Protein AF-A0A7X0E1X0-F1 (afdb_monomer_lite)

pLDDT: mean 81.76, std 12.76, range [47.22, 94.19]

Secondary structure (DSSP, 8-state):
-PPEEE--SSPPB-TTT--BEEEEEEETTSTT-EEEEEES-TTT--EEEEE---

Structure (mmCIF, N/CA/C/O backbone):
data_AF-A0A7X0E1X0-F1
#
_entry.id   AF-A0A7X0E1X0-F1
#
loop_
_atom_site.group_PDB
_atom_site.id
_atom_site.type_symbol
_atom_site.label_atom_id
_atom_site.label_alt_id
_atom_site.label_comp_id
_atom_site.label_asym_id
_atom_site.label_entity_id
_atom_site.label_seq_id
_atom_site.pdbx_PDB_ins_code
_atom_site.Cartn_x
_atom_site.Cartn_y
_atom_site.Cartn_z
_atom_site.occupancy
_atom_site.B_iso_or_equiv
_atom_site.auth_seq_id
_atom_site.auth_comp_id
_atom_site.auth_asym_id
_atom_site.auth_atom_id
_atom_site.pdbx_PDB_model_num
ATOM 1 N N . MET A 1 1 ? -7.456 13.922 -6.165 1.00 47.22 1 MET A N 1
ATOM 2 C CA . MET A 1 1 ? -6.035 13.564 -6.353 1.00 47.22 1 MET A CA 1
ATOM 3 C C . MET A 1 1 ? -5.737 12.496 -5.313 1.00 47.22 1 MET A C 1
ATOM 5 O O . MET A 1 1 ? -6.025 12.745 -4.150 1.00 47.22 1 MET A O 1
ATOM 9 N N . LEU A 1 2 ? -5.335 11.294 -5.719 1.00 51.81 2 LEU A N 1
ATOM 10 C CA . LEU A 1 2 ? -5.037 10.203 -4.784 1.00 51.81 2 LEU A CA 1
ATOM 11 C C . LEU A 1 2 ? -3.629 10.407 -4.190 1.00 51.81 2 LEU A C 1
ATOM 13 O O . LEU A 1 2 ? -2.749 10.874 -4.920 1.00 51.81 2 LEU A O 1
ATOM 17 N N . PRO A 1 3 ? -3.420 10.117 -2.897 1.00 57.38 3 PRO A N 1
ATOM 18 C CA . PRO A 1 3 ? -2.119 10.271 -2.254 1.00 57.38 3 PRO A CA 1
ATOM 19 C C . PRO A 1 3 ? -1.096 9.265 -2.811 1.00 57.38 3 PRO A C 1
ATOM 21 O O . PRO A 1 3 ? -1.434 8.107 -3.047 1.00 57.38 3 PRO A O 1
ATOM 24 N N . LYS A 1 4 ? 0.138 9.738 -3.038 1.00 59.00 4 LYS A N 1
ATOM 25 C CA . LYS A 1 4 ? 1.297 8.958 -3.505 1.00 59.00 4 LYS A CA 1
ATOM 26 C C . LYS A 1 4 ? 2.170 8.572 -2.311 1.00 59.00 4 LYS A C 1
ATOM 28 O O . LYS A 1 4 ? 2.528 9.451 -1.529 1.00 59.00 4 LYS A O 1
ATOM 33 N N . TYR A 1 5 ? 2.558 7.306 -2.229 1.00 68.06 5 TYR A N 1
ATOM 34 C CA . TYR A 1 5 ? 3.481 6.782 -1.218 1.00 68.06 5 TYR A CA 1
ATOM 35 C C . TYR A 1 5 ? 4.640 6.042 -1.902 1.00 68.06 5 TYR A C 1
ATOM 37 O O . TYR A 1 5 ? 4.481 5.584 -3.031 1.00 68.06 5 TYR A O 1
ATOM 45 N N . LEU A 1 6 ? 5.810 5.978 -1.263 1.00 66.62 6 LEU A N 1
ATOM 46 C CA . LEU A 1 6 ? 6.993 5.315 -1.823 1.00 66.62 6 LEU A CA 1
ATOM 47 C C . LEU A 1 6 ? 6.924 3.808 -1.572 1.00 66.62 6 LEU A C 1
ATOM 49 O O . LEU A 1 6 ? 6.669 3.395 -0.442 1.00 66.62 6 LEU A O 1
ATOM 53 N N . ILE A 1 7 ? 7.191 3.004 -2.604 1.00 65.00 7 ILE A N 1
ATOM 54 C CA . ILE A 1 7 ? 7.380 1.556 -2.442 1.00 65.00 7 ILE A CA 1
ATOM 55 C C . ILE A 1 7 ? 8.643 1.319 -1.601 1.00 65.00 7 ILE A C 1
ATOM 57 O O . ILE A 1 7 ? 9.694 1.898 -1.870 1.00 65.00 7 ILE A O 1
ATOM 61 N N . THR A 1 8 ? 8.540 0.472 -0.575 1.00 64.38 8 THR A N 1
ATOM 62 C CA . THR A 1 8 ? 9.678 0.032 0.248 1.00 64.38 8 THR A CA 1
ATOM 63 C C . THR A 1 8 ? 9.609 -1.479 0.472 1.00 64.38 8 THR A C 1
ATOM 65 O O . THR A 1 8 ? 8.540 -2.066 0.341 1.00 64.38 8 THR A O 1
ATOM 68 N N . ASP A 1 9 ? 10.714 -2.108 0.885 1.00 62.56 9 ASP A N 1
ATOM 69 C CA . ASP A 1 9 ? 10.731 -3.520 1.318 1.00 62.56 9 ASP A CA 1
ATOM 70 C C . ASP A 1 9 ? 9.961 -3.775 2.633 1.00 62.56 9 ASP A C 1
ATOM 72 O O . ASP A 1 9 ? 9.882 -4.910 3.111 1.00 62.56 9 ASP A O 1
ATOM 76 N N . GLN A 1 10 ? 9.418 -2.732 3.272 1.00 68.25 10 GLN A N 1
ATOM 77 C CA . GLN A 1 10 ? 8.605 -2.874 4.474 1.00 68.25 10 GLN A CA 1
ATOM 78 C C . GLN A 1 10 ? 7.119 -2.980 4.121 1.00 68.25 10 GLN A C 1
ATOM 80 O O . GLN A 1 10 ? 6.648 -2.277 3.230 1.00 68.25 10 GLN A O 1
ATOM 85 N N . PRO A 1 11 ? 6.352 -3.815 4.845 1.00 70.56 11 PRO A N 1
ATOM 86 C CA . PRO A 1 11 ? 4.920 -3.935 4.623 1.00 70.56 11 PRO A CA 1
ATOM 87 C C . PRO A 1 11 ? 4.220 -2.593 4.843 1.00 70.56 11 PRO A C 1
ATOM 89 O O . PRO A 1 11 ? 4.344 -1.977 5.908 1.00 70.56 11 PRO A O 1
ATOM 92 N N . SER A 1 12 ? 3.448 -2.182 3.844 1.00 81.75 12 SER A N 1
ATOM 93 C CA . SER A 1 12 ? 2.724 -0.921 3.846 1.00 81.75 12 SER A CA 1
ATOM 94 C C . SER A 1 12 ? 1.654 -0.892 4.942 1.00 81.75 12 SER A C 1
ATOM 96 O O . SER A 1 12 ? 1.051 -1.904 5.327 1.00 81.75 12 SER A O 1
ATOM 98 N N . THR A 1 13 ? 1.441 0.297 5.501 1.00 90.25 13 THR A N 1
ATOM 99 C CA . THR A 1 13 ? 0.401 0.539 6.506 1.00 90.25 13 THR A CA 1
ATOM 100 C C . THR A 1 13 ? -0.588 1.556 5.974 1.00 90.25 13 THR A C 1
ATOM 102 O O . THR A 1 13 ? -0.232 2.495 5.267 1.00 90.25 13 THR A O 1
ATOM 105 N N . CYS A 1 14 ? -1.861 1.359 6.301 1.00 90.88 14 CYS A N 1
ATOM 106 C CA . CYS A 1 14 ? -2.927 2.225 5.842 1.00 90.88 14 CYS A CA 1
ATOM 107 C C . CYS A 1 14 ? -2.725 3.643 6.396 1.00 90.88 14 CYS A C 1
ATOM 109 O O . CYS A 1 14 ? -2.740 3.818 7.619 1.00 90.88 14 CYS A O 1
ATOM 111 N N . PRO A 1 15 ? -2.650 4.673 5.538 1.00 88.81 15 PRO A N 1
ATOM 112 C CA . PRO A 1 15 ? -2.412 6.048 5.970 1.00 88.81 15 PRO A CA 1
ATOM 113 C C . PRO A 1 15 ? -3.581 6.653 6.760 1.00 88.81 15 PRO A C 1
ATOM 115 O O . PRO A 1 15 ? -3.426 7.700 7.380 1.00 88.81 15 PRO A O 1
ATOM 118 N N . ILE A 1 16 ? -4.756 6.012 6.744 1.00 91.19 16 ILE A N 1
ATOM 119 C CA . ILE A 1 16 ? -5.953 6.487 7.452 1.00 91.19 16 ILE A CA 1
ATOM 120 C C . ILE A 1 16 ? -6.049 5.919 8.870 1.00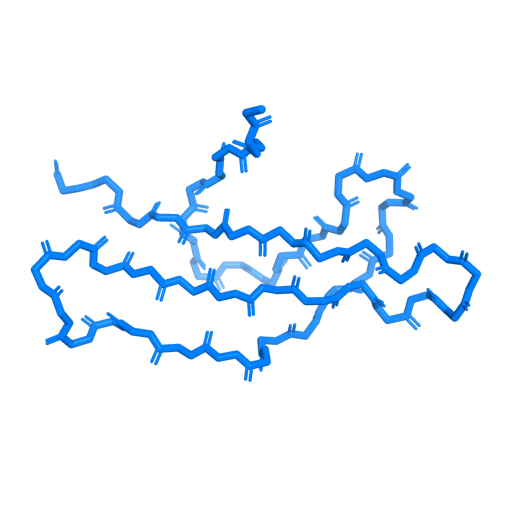 91.19 16 ILE A C 1
ATOM 122 O O . ILE A 1 16 ? -6.415 6.637 9.795 1.00 91.19 16 ILE A O 1
ATOM 126 N N . CYS A 1 17 ? -5.769 4.627 9.054 1.00 92.31 17 CYS A N 1
ATOM 127 C CA . CYS A 1 17 ? -6.038 3.935 10.322 1.00 92.31 17 CYS A CA 1
ATOM 128 C C . CYS A 1 17 ? -4.841 3.169 10.897 1.00 92.31 17 CYS A C 1
ATOM 130 O O . CYS A 1 17 ? -4.987 2.507 11.922 1.00 92.31 17 CYS A O 1
ATOM 132 N N . GLY A 1 18 ? -3.683 3.191 10.228 1.00 89.81 18 GLY A N 1
ATOM 133 C CA . GLY A 1 18 ? -2.463 2.497 10.654 1.00 89.81 18 GLY A CA 1
ATOM 134 C C . GLY A 1 18 ? -2.538 0.967 10.614 1.00 89.81 18 GLY A C 1
ATOM 135 O O . GLY A 1 18 ? -1.586 0.295 11.000 1.00 89.81 18 GLY A O 1
ATOM 136 N N . THR A 1 19 ? -3.656 0.389 10.161 1.00 93.50 19 THR A N 1
ATOM 137 C CA . THR A 1 19 ? -3.783 -1.066 9.988 1.00 93.50 19 THR A CA 1
ATOM 138 C C . THR A 1 19 ? -2.924 -1.535 8.815 1.00 93.50 19 THR A C 1
ATOM 140 O O . THR A 1 19 ? -2.673 -0.771 7.886 1.00 93.50 19 THR A O 1
ATOM 143 N N . ARG A 1 20 ? -2.494 -2.799 8.837 1.00 91.38 20 ARG A N 1
ATOM 144 C CA . ARG A 1 20 ? -1.808 -3.427 7.701 1.00 91.38 20 ARG A CA 1
ATOM 145 C C . ARG A 1 20 ? -2.661 -3.387 6.434 1.00 91.38 20 ARG A C 1
ATOM 147 O O . ARG A 1 20 ? -3.893 -3.448 6.497 1.00 91.38 20 ARG A O 1
ATOM 154 N N . THR A 1 21 ? -1.984 -3.307 5.303 1.00 92.38 21 THR A N 1
ATOM 155 C CA . THR A 1 21 ? -2.593 -3.387 3.977 1.00 92.38 21 THR A CA 1
ATOM 156 C C . THR A 1 21 ? -2.142 -4.653 3.265 1.00 92.38 21 THR A C 1
ATOM 158 O O . THR A 1 21 ? -1.186 -5.299 3.693 1.00 92.38 21 THR A O 1
ATOM 161 N N . ASP A 1 22 ? -2.853 -5.009 2.204 1.00 91.56 22 ASP A N 1
ATOM 162 C CA . ASP A 1 22 ? -2.488 -6.086 1.289 1.00 91.56 22 ASP A CA 1
ATOM 163 C C . ASP A 1 22 ? -2.346 -5.535 -0.131 1.00 91.56 22 ASP A C 1
ATOM 165 O O . ASP A 1 22 ? -3.034 -4.574 -0.494 1.00 91.56 22 ASP A O 1
ATOM 169 N N . ILE A 1 23 ? -1.453 -6.124 -0.925 1.00 90.19 23 ILE A N 1
ATOM 170 C CA . ILE A 1 23 ? -1.234 -5.708 -2.314 1.00 90.19 23 ILE A CA 1
ATOM 171 C C . ILE A 1 23 ? -2.277 -6.412 -3.176 1.00 90.19 23 ILE A C 1
ATOM 173 O O . ILE A 1 23 ? -2.223 -7.620 -3.391 1.00 90.19 23 ILE A O 1
ATOM 177 N N . VAL A 1 24 ? -3.232 -5.645 -3.695 1.00 91.12 24 VAL A N 1
ATOM 178 C CA . VAL A 1 24 ? -4.330 -6.175 -4.520 1.00 91.12 24 VAL A CA 1
ATOM 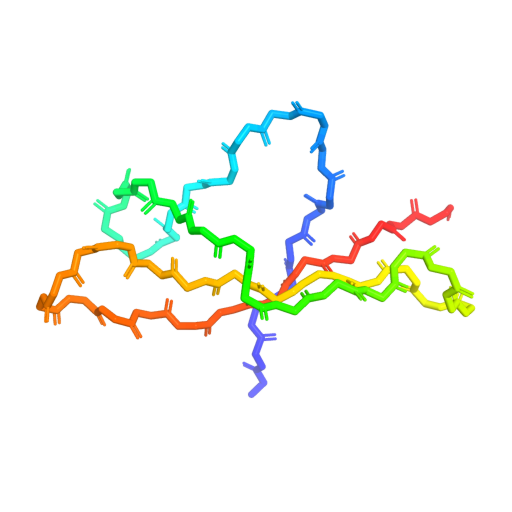179 C C . VAL A 1 24 ? -4.015 -6.146 -6.012 1.00 91.12 24 VAL A C 1
ATOM 181 O O . VAL A 1 24 ? -4.624 -6.880 -6.789 1.00 91.12 24 VAL A O 1
ATOM 184 N N . ALA A 1 25 ? -3.064 -5.310 -6.429 1.00 88.38 25 ALA A N 1
ATOM 185 C CA . ALA A 1 25 ? -2.532 -5.315 -7.783 1.00 88.38 25 ALA A CA 1
ATOM 186 C C . ALA A 1 25 ? -1.098 -4.798 -7.784 1.00 88.38 25 ALA A C 1
ATOM 188 O O . ALA A 1 25 ? -0.781 -3.846 -7.074 1.00 88.38 25 ALA A O 1
ATOM 189 N N . ASP A 1 26 ? -0.261 -5.399 -8.622 1.00 86.94 26 ASP A N 1
ATOM 190 C CA . ASP A 1 26 ? 1.147 -5.054 -8.697 1.00 86.94 26 ASP A CA 1
ATOM 191 C C . ASP A 1 26 ? 1.616 -4.845 -10.143 1.00 86.94 26 ASP A C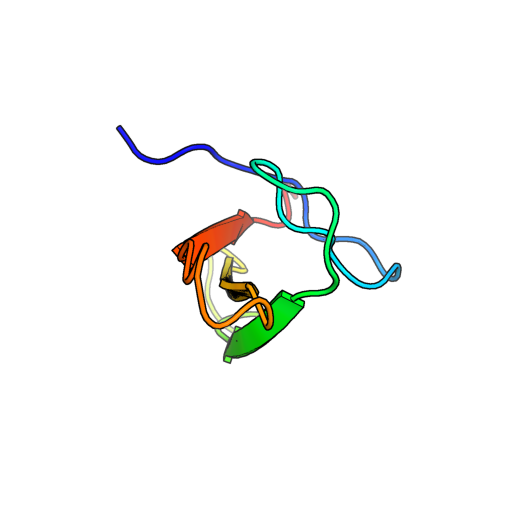 1
ATOM 193 O O . ASP A 1 26 ? 1.324 -5.642 -11.037 1.00 86.94 26 ASP A O 1
ATOM 197 N N . PHE A 1 27 ? 2.334 -3.747 -10.372 1.00 87.38 27 PHE A N 1
ATOM 198 C CA . PHE A 1 27 ? 2.804 -3.278 -11.675 1.00 87.38 27 PHE A CA 1
ATOM 199 C C . PHE A 1 27 ? 4.304 -2.930 -11.651 1.00 87.38 27 PHE A C 1
ATOM 201 O O . PHE A 1 27 ? 4.750 -2.059 -12.410 1.00 87.38 27 PHE A O 1
ATOM 208 N N . LEU A 1 28 ? 5.107 -3.627 -10.835 1.00 78.81 28 LEU A N 1
ATOM 209 C CA . LEU A 1 28 ? 6.572 -3.459 -10.751 1.00 78.81 28 LEU A CA 1
ATOM 210 C C . LEU A 1 28 ? 7.321 -3.655 -12.081 1.00 78.81 28 LEU A C 1
ATOM 212 O O . LEU A 1 28 ? 8.442 -3.180 -12.234 1.00 78.81 28 LEU A O 1
ATOM 216 N N . HIS A 1 29 ? 6.725 -4.328 -13.068 1.00 79.50 29 HIS A N 1
ATOM 217 C CA . HIS A 1 29 ? 7.337 -4.548 -14.388 1.00 79.50 29 HIS A CA 1
ATOM 218 C C . HIS A 1 29 ? 6.945 -3.498 -15.439 1.00 79.50 29 HIS A C 1
ATOM 220 O O . HIS A 1 29 ? 7.198 -3.681 -16.630 1.00 79.50 29 HIS A O 1
ATOM 226 N N . THR A 1 30 ? 6.309 -2.402 -15.023 1.00 80.00 30 THR A N 1
ATOM 227 C CA . THR A 1 30 ? 5.939 -1.289 -15.907 1.00 80.00 30 THR A CA 1
ATOM 228 C C . THR A 1 30 ? 6.881 -0.102 -15.722 1.00 80.00 30 THR A C 1
ATOM 230 O O . THR A 1 30 ? 7.561 0.014 -14.705 1.00 80.00 30 THR A O 1
ATOM 233 N N . ALA A 1 31 ? 6.896 0.821 -16.688 1.00 78.31 31 ALA A N 1
ATOM 234 C CA . ALA A 1 31 ? 7.759 2.006 -16.654 1.00 78.31 31 ALA A CA 1
ATOM 235 C C . ALA A 1 31 ? 7.570 2.895 -15.406 1.00 78.31 31 ALA A C 1
ATOM 237 O O . ALA A 1 31 ? 8.453 3.686 -15.096 1.00 78.31 31 ALA A O 1
ATOM 238 N N . GLN A 1 32 ? 6.431 2.784 -14.714 1.00 72.25 32 GLN A N 1
ATOM 239 C CA . GLN A 1 32 ? 6.092 3.598 -13.545 1.00 72.25 32 GLN A CA 1
ATOM 240 C C . GLN A 1 32 ? 6.160 2.847 -12.212 1.00 72.25 32 GLN A C 1
ATOM 242 O O . GLN A 1 32 ? 5.900 3.489 -11.207 1.00 72.25 32 GLN A O 1
ATOM 247 N N . LYS A 1 33 ? 6.472 1.540 -12.200 1.00 82.75 33 LYS A N 1
ATOM 248 C CA . LYS A 1 33 ? 6.605 0.699 -10.992 1.00 82.75 33 LYS A CA 1
ATOM 249 C C . LYS A 1 33 ? 5.639 1.075 -9.853 1.00 82.75 33 LYS A C 1
ATOM 251 O O . LYS A 1 33 ? 5.987 1.782 -8.908 1.00 82.75 33 LYS A O 1
ATOM 256 N N . LEU A 1 34 ? 4.403 0.609 -9.989 1.00 87.31 34 LEU A N 1
ATOM 257 C CA . LEU A 1 34 ? 3.264 0.959 -9.139 1.00 87.31 34 LEU A CA 1
ATOM 258 C C . LEU A 1 34 ? 2.740 -0.288 -8.425 1.00 87.31 34 LEU A C 1
ATOM 260 O O . LEU A 1 34 ? 2.608 -1.327 -9.064 1.00 87.31 34 LEU A O 1
ATOM 264 N N . SER A 1 35 ? 2.321 -0.160 -7.172 1.00 88.94 35 SER A N 1
ATOM 265 C CA . SER A 1 35 ? 1.515 -1.168 -6.477 1.00 88.94 35 SER A CA 1
ATOM 266 C C . SER A 1 35 ? 0.233 -0.544 -5.922 1.00 88.94 35 SER A C 1
ATOM 268 O O . SER A 1 35 ? 0.191 0.629 -5.551 1.00 88.94 35 SER A O 1
ATOM 270 N N . ILE A 1 36 ? -0.858 -1.309 -5.914 1.00 89.38 36 ILE A N 1
ATOM 271 C CA . ILE A 1 36 ? -2.143 -0.915 -5.331 1.00 89.38 36 ILE A CA 1
ATOM 272 C C . ILE A 1 36 ? -2.329 -1.694 -4.036 1.00 89.38 36 ILE A C 1
ATOM 274 O O . ILE A 1 36 ? -2.318 -2.924 -4.035 1.00 89.38 36 ILE A O 1
ATOM 278 N N . ASN A 1 37 ? -2.554 -0.960 -2.953 1.00 91.38 37 ASN A N 1
ATOM 279 C CA . ASN A 1 37 ? -2.715 -1.484 -1.608 1.00 91.38 37 ASN A CA 1
ATOM 280 C C . ASN A 1 37 ? -4.150 -1.267 -1.117 1.00 91.38 37 ASN A C 1
ATOM 282 O O . ASN A 1 37 ? -4.708 -0.175 -1.263 1.00 91.38 37 ASN A O 1
ATOM 286 N N . GLU A 1 38 ? -4.729 -2.282 -0.479 1.00 92.12 38 GLU A N 1
ATOM 287 C CA . GLU A 1 38 ? -6.012 -2.195 0.218 1.00 92.12 38 GLU A CA 1
ATOM 288 C C . GLU A 1 38 ? -5.826 -2.386 1.726 1.00 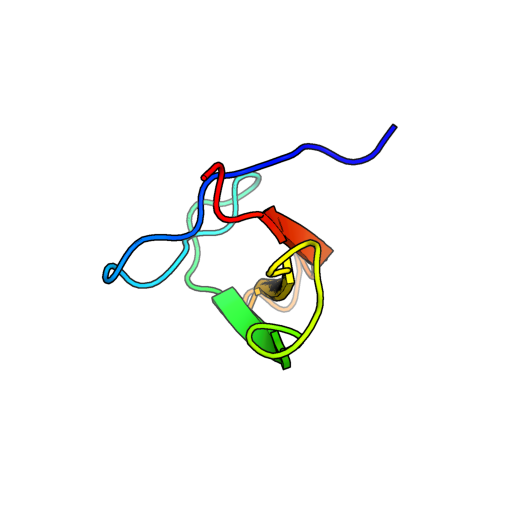92.12 38 GLU A C 1
ATOM 290 O O . GLU A 1 38 ? -5.133 -3.289 2.190 1.00 92.12 38 GLU A O 1
ATOM 295 N N . CYS A 1 39 ? -6.470 -1.535 2.521 1.00 94.19 39 CYS A N 1
ATOM 296 C CA . CYS A 1 39 ? -6.501 -1.670 3.971 1.00 94.19 39 CYS A CA 1
ATOM 297 C C . CYS A 1 39 ? -7.305 -2.902 4.416 1.00 94.19 39 CYS A C 1
ATOM 299 O O . CYS A 1 39 ? -8.502 -2.991 4.148 1.00 94.19 39 CYS A O 1
ATOM 301 N N . LEU A 1 40 ? -6.688 -3.773 5.224 1.00 92.50 40 LEU A N 1
ATOM 302 C CA . LEU A 1 40 ? -7.332 -4.977 5.770 1.00 92.50 40 LEU A CA 1
ATOM 303 C C . LEU A 1 40 ? -8.395 -4.685 6.843 1.00 92.50 40 LEU A C 1
ATOM 305 O O . LEU A 1 40 ? -9.135 -5.578 7.260 1.00 92.50 40 LEU A O 1
ATOM 309 N N . ASN A 1 41 ? -8.492 -3.442 7.320 1.00 93.75 41 ASN A N 1
ATOM 310 C CA . ASN A 1 41 ? -9.560 -3.048 8.229 1.00 93.75 41 ASN A CA 1
ATOM 311 C C . ASN A 1 41 ? -10.887 -2.944 7.458 1.00 93.75 41 ASN A C 1
ATOM 313 O O . ASN A 1 41 ? -11.077 -2.040 6.642 1.00 93.75 41 ASN A O 1
ATOM 317 N N . THR A 1 42 ? -11.832 -3.828 7.785 1.00 90.62 42 THR A N 1
ATOM 318 C CA . THR A 1 42 ? -13.151 -3.944 7.139 1.00 90.62 42 THR A CA 1
ATOM 319 C C . THR A 1 42 ? -14.043 -2.711 7.286 1.00 90.62 42 THR A C 1
ATOM 321 O O . THR A 1 42 ? -14.994 -2.572 6.518 1.00 90.62 42 THR A O 1
ATOM 324 N N . GLN A 1 43 ? -13.749 -1.813 8.229 1.00 94.19 43 GLN A N 1
ATOM 325 C CA . GLN A 1 43 ? -14.429 -0.521 8.357 1.00 94.19 43 GLN A CA 1
ATOM 326 C C . GLN A 1 43 ? -13.744 0.578 7.538 1.00 94.19 43 GLN A C 1
ATOM 328 O O . GLN A 1 43 ? -14.416 1.469 7.031 1.00 94.19 43 GLN A O 1
ATOM 333 N N . CYS A 1 44 ? -12.416 0.522 7.402 1.00 93.38 44 CYS A N 1
ATOM 334 C CA . CYS A 1 44 ? -11.646 1.531 6.680 1.00 93.38 44 CYS A CA 1
ATOM 335 C C . CYS A 1 44 ? -11.702 1.310 5.165 1.00 93.38 44 CYS A C 1
ATOM 337 O O . CYS A 1 44 ? -12.031 2.242 4.437 1.00 93.38 44 CYS A O 1
ATOM 339 N N . LYS A 1 45 ? -11.358 0.095 4.701 1.00 89.81 45 LYS A N 1
ATOM 340 C CA . LYS A 1 45 ? -11.305 -0.309 3.280 1.00 89.81 45 LYS A CA 1
ATOM 341 C C . LYS A 1 45 ? -10.650 0.719 2.349 1.00 89.81 45 LYS A C 1
ATOM 343 O O . LYS A 1 45 ? -11.033 0.873 1.192 1.00 89.81 45 LYS A O 1
ATOM 348 N N . HIS A 1 46 ? -9.696 1.484 2.872 1.00 93.06 46 HIS A N 1
ATOM 349 C CA . HIS A 1 46 ? -9.022 2.501 2.088 1.00 93.06 46 HIS 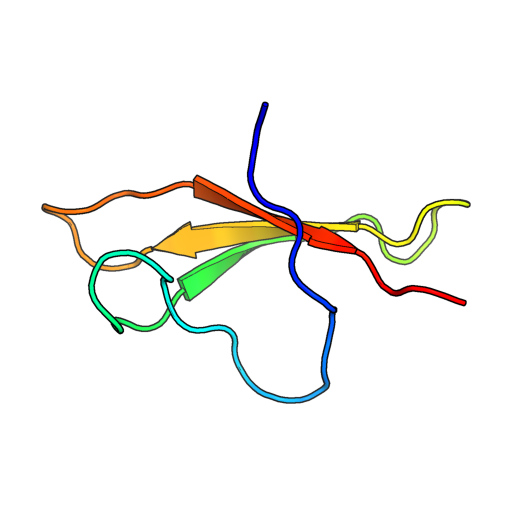A CA 1
ATOM 350 C C . HIS A 1 46 ? -8.112 1.839 1.061 1.00 93.06 46 HIS A C 1
ATOM 352 O O . HIS A 1 46 ? -7.307 0.980 1.421 1.00 93.06 46 HIS A O 1
ATOM 358 N N . VAL A 1 47 ? -8.235 2.273 -0.190 1.00 91.38 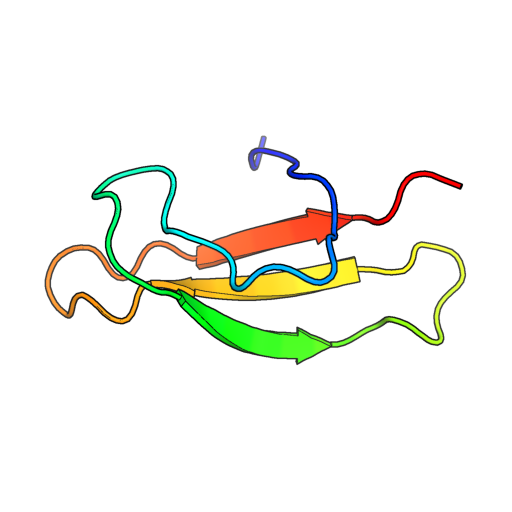47 VAL A N 1
ATOM 359 C CA . VAL A 1 47 ? -7.399 1.833 -1.303 1.00 91.38 47 VAL A CA 1
ATOM 360 C C . VAL A 1 47 ? -6.526 3.000 -1.734 1.00 91.38 47 VAL A C 1
ATOM 362 O O . VAL A 1 47 ? -7.021 4.106 -1.965 1.00 91.38 47 VAL A O 1
ATOM 365 N N . PHE A 1 48 ? -5.230 2.749 -1.841 1.00 89.62 48 PHE A N 1
ATOM 366 C CA . PHE A 1 48 ? -4.240 3.726 -2.275 1.00 89.62 48 PHE A CA 1
ATOM 367 C C . PHE A 1 48 ? -3.174 3.038 -3.118 1.00 89.62 48 PHE A C 1
ATOM 369 O O . PHE A 1 48 ? -3.133 1.812 -3.210 1.00 89.62 48 PHE A O 1
ATOM 376 N N . PHE A 1 49 ? -2.328 3.832 -3.763 1.00 88.12 49 PHE A N 1
ATOM 377 C CA . PHE A 1 49 ? -1.239 3.301 -4.560 1.00 88.12 49 PHE A CA 1
ATOM 378 C C . PHE A 1 49 ? 0.108 3.819 -4.077 1.00 88.12 49 PHE A C 1
ATOM 380 O O . PHE A 1 49 ? 0.239 4.948 -3.596 1.00 88.12 49 PHE A O 1
ATOM 387 N N . GLU A 1 50 ? 1.104 2.970 -4.242 1.00 86.25 50 GLU A N 1
ATOM 388 C CA . GLU A 1 50 ? 2.503 3.253 -3.996 1.00 86.25 50 GLU A CA 1
ATOM 389 C C . GLU A 1 50 ? 3.248 3.260 -5.327 1.00 86.25 50 GLU A C 1
ATOM 391 O O . GLU A 1 50 ? 2.897 2.537 -6.258 1.00 86.25 50 GLU A O 1
ATOM 396 N N . VAL A 1 51 ? 4.241 4.133 -5.438 1.00 84.56 51 VAL A N 1
ATOM 397 C CA . VAL A 1 51 ? 5.085 4.291 -6.623 1.00 84.56 51 VAL A CA 1
ATOM 398 C C . VAL A 1 51 ? 6.534 4.228 -6.168 1.00 84.56 51 VAL A C 1
ATOM 400 O O . VAL A 1 51 ? 6.901 4.889 -5.197 1.00 84.56 51 VAL A O 1
ATOM 403 N N . GLU A 1 52 ? 7.363 3.441 -6.844 1.00 76.06 52 GLU A N 1
ATOM 404 C CA . GLU A 1 52 ? 8.813 3.499 -6.654 1.00 76.06 52 GLU A CA 1
ATOM 405 C C . GLU A 1 52 ? 9.345 4.708 -7.447 1.00 76.06 52 GLU A C 1
ATOM 407 O O . GLU A 1 52 ? 9.293 4.707 -8.679 1.00 76.06 52 GLU A O 1
ATOM 412 N N . ASP A 1 53 ? 9.802 5.766 -6.763 1.00 63.22 53 ASP A N 1
ATOM 413 C CA . ASP A 1 53 ? 10.560 6.838 -7.428 1.00 63.22 53 ASP A CA 1
ATOM 414 C C . ASP A 1 53 ? 11.948 6.279 -7.780 1.00 63.22 53 ASP A C 1
ATOM 416 O O . ASP A 1 53 ? 12.716 5.909 -6.890 1.00 63.22 53 ASP A O 1
ATOM 420 N N . ASN A 1 54 ? 12.237 6.188 -9.082 1.00 55.09 54 ASN A N 1
ATOM 421 C CA . ASN A 1 54 ? 13.580 5.922 -9.615 1.00 55.09 54 ASN A CA 1
ATOM 422 C C . ASN A 1 54 ? 14.496 7.136 -9.419 1.00 55.09 54 ASN A C 1
ATOM 424 O O . ASN A 1 54 ? 14.037 8.264 -9.716 1.00 55.09 54 ASN A O 1
#

Radius of gyration: 10.81 Å; chains: 1; bounding box: 28×20×27 Å

Foldseek 3Di:
DADEAADDPDFDADPPPRATWDFPDFDCVDPFGKTWIFGPPPVCRDIGMYTHDD

Sequence (54 aa):
MLPKYLITDQPSTCPICGTRTDIVADFLHTAQKLSINECLNTQCKHVFFEVEDN